Protein AF-A0A964XX29-F1 (afdb_monomer)

Solvent-accessible surface area (backbone atoms only — not comparable to full-atom values): 7305 Å² total; per-residue (Å²): 136,85,84,31,93,77,67,76,69,49,75,39,41,5,45,36,6,48,32,16,77,32,60,45,84,50,101,90,42,97,78,44,54,49,21,6,10,32,14,5,32,15,2,31,28,29,42,30,12,33,76,90,42,89,47,47,53,68,39,69,75,53,40,72,49,70,20,34,54,13,35,50,18,33,55,85,64,32,62,19,53,62,19,54,62,39,77,47,76,38,26,53,66,46,72,43,62,42,88,90,76,73,42,76,76,52,70,25,78,43,76,67,37,71,45,80,78,32,80,28,31,69,36,30,74,10,25,44,78,60,50,46,97,87,40,64,72,46,122

Radius of gyration: 21.26 Å; Cα contacts (8 Å, |Δi|>4): 418; chains: 1; bounding box: 40×26×66 Å

Foldseek 3Di:
DDAAQDAAAAEEWAAWAEWAFDFDDDPPDPGGFTFIAWWAWTAFEKEWAAQVDDHPVVCNVHRYYYWHHWHHTDGPNGYTHYTHYDYHYDHAQDWDADPVPRDTPDTRHDHGDMDTPGGTHHIHGYQVVVDDPPRRRGD

Nearest PDB structures (foldseek):
  1udx-assembly1_A  TM=9.672E-01  e=4.523E-14  Thermus thermophilus HB8
  5m04-assembly1_A  TM=9.025E-01  e=1.422E-14  Escherichia coli DH5[alpha]
  7bl6-assembly1_9  TM=9.543E-01  e=2.394E-14  Escherichia coli K-12
  1lnz-assembly1_A  TM=9.414E-01  e=9.595E-14  Bacillus subtilis
  1lnz-assembly2_B  TM=9.400E-01  e=6.109E-13  Bacillus subtilis

Secondary structure (DSSP, 8-state):
---------EEEPPPPPPPP--B--BTTBSSPPB-PPPPPPPPPEEEEE-TT----HHHHH--EEEPPPPPPP-STT-PPPPPPPEEEEE-TT-EEE-TTT--EEEE--STT-EEEEEPPPPPPPPGGGG--SS-SS--

Mean predicted aligned error: 4.57 Å

Structure (mmCIF, N/CA/C/O backbone):
data_AF-A0A964XX29-F1
#
_entry.id   AF-A0A964XX29-F1
#
loop_
_atom_site.group_PDB
_atom_site.id
_atom_site.type_symbol
_atom_site.label_atom_id
_atom_site.label_alt_id
_atom_site.label_comp_id
_atom_site.label_asym_id
_atom_site.label_entity_id
_atom_site.label_seq_id
_atom_site.pdbx_PDB_ins_code
_atom_site.Cartn_x
_atom_site.Cartn_y
_atom_site.Cartn_z
_atom_site.occupancy
_atom_site.B_iso_or_equiv
_atom_site.auth_seq_id
_atom_site.auth_comp_id
_atom_site.auth_asym_id
_atom_site.auth_atom_id
_atom_site.pdbx_PDB_model_num
ATOM 1 N N . MET A 1 1 ? -14.268 -13.513 30.365 1.00 50.72 1 MET A N 1
ATOM 2 C CA . MET A 1 1 ? -14.427 -12.540 29.264 1.00 50.72 1 MET A CA 1
ATOM 3 C C . MET A 1 1 ? -13.151 -11.711 29.233 1.00 50.72 1 MET A C 1
ATOM 5 O O . MET A 1 1 ? -12.800 -11.183 30.279 1.00 50.72 1 MET A O 1
ATOM 9 N N . LYS A 1 2 ? -12.385 -11.707 28.136 1.00 58.56 2 LYS A N 1
ATOM 10 C CA . LYS A 1 2 ? -11.188 -10.859 28.016 1.00 58.56 2 LYS A CA 1
ATOM 11 C C . LYS A 1 2 ? -11.598 -9.637 27.206 1.00 58.56 2 LYS A C 1
ATOM 13 O O . LYS A 1 2 ? -11.796 -9.762 26.005 1.00 58.56 2 LYS A O 1
ATOM 18 N N . PHE A 1 3 ? -11.820 -8.524 27.891 1.00 67.62 3 PHE A N 1
ATOM 19 C CA . PHE A 1 3 ? -12.075 -7.234 27.269 1.00 67.62 3 PHE A CA 1
ATOM 20 C C . PHE A 1 3 ? -10.739 -6.505 27.173 1.00 67.62 3 PHE A C 1
ATOM 22 O O . PHE A 1 3 ? -10.007 -6.410 28.157 1.00 67.62 3 PHE A O 1
ATOM 29 N N . VAL A 1 4 ? -10.403 -6.108 25.958 1.00 73.88 4 VAL A N 1
ATOM 30 C CA . VAL A 1 4 ? -9.282 -5.234 25.636 1.00 73.88 4 VAL A CA 1
ATOM 31 C C . VAL A 1 4 ? -9.876 -4.106 24.808 1.00 73.88 4 VAL A C 1
ATOM 33 O O . VAL A 1 4 ? -10.460 -4.367 23.748 1.00 73.88 4 VAL A O 1
ATOM 36 N N . ASP A 1 5 ? -9.787 -2.906 25.356 1.00 82.19 5 ASP A N 1
ATOM 37 C CA . ASP A 1 5 ? -10.218 -1.632 24.786 1.00 82.19 5 ASP A CA 1
ATOM 38 C C . ASP A 1 5 ? -9.085 -0.919 24.050 1.00 82.19 5 ASP A C 1
ATOM 40 O O . ASP A 1 5 ? -9.353 -0.244 23.063 1.00 82.19 5 ASP A O 1
ATOM 44 N N . GLU A 1 6 ? -7.839 -1.135 24.472 1.00 90.06 6 GLU A N 1
ATOM 45 C CA . GLU A 1 6 ? -6.649 -0.527 23.876 1.00 90.06 6 GLU A CA 1
ATOM 46 C C . GLU A 1 6 ? -5.641 -1.585 23.406 1.00 90.06 6 GLU A C 1
ATOM 48 O O . GLU A 1 6 ? -5.336 -2.559 24.105 1.00 90.06 6 GLU A O 1
ATOM 53 N N . ALA A 1 7 ? -5.107 -1.399 22.199 1.00 92.44 7 ALA A N 1
ATOM 54 C CA . ALA A 1 7 ? -4.066 -2.248 21.636 1.00 92.44 7 ALA A CA 1
ATOM 55 C C . ALA A 1 7 ? -3.109 -1.421 20.774 1.00 92.44 7 ALA A C 1
ATOM 57 O O . ALA A 1 7 ? -3.539 -0.605 19.965 1.00 92.44 7 ALA A O 1
ATOM 58 N N . GLU A 1 8 ? -1.817 -1.688 20.928 1.00 93.50 8 GLU A N 1
ATOM 59 C CA . GLU A 1 8 ? -0.755 -1.115 20.108 1.00 93.50 8 GLU A CA 1
ATOM 60 C C . GLU A 1 8 ? -0.318 -2.140 19.057 1.00 93.50 8 GLU A C 1
ATOM 62 O O . GLU A 1 8 ? -0.064 -3.307 19.388 1.00 93.50 8 GLU A O 1
ATOM 67 N N . ILE A 1 9 ? -0.255 -1.704 17.798 1.00 94.94 9 ILE A N 1
ATOM 68 C CA . ILE A 1 9 ? 0.122 -2.535 16.654 1.00 94.94 9 ILE A CA 1
ATOM 69 C C . ILE A 1 9 ? 1.071 -1.796 15.716 1.00 94.94 9 ILE A C 1
ATOM 71 O O . ILE A 1 9 ? 0.932 -0.599 15.485 1.00 94.94 9 ILE A O 1
ATOM 75 N N . ASP A 1 10 ? 1.964 -2.561 15.101 1.00 96.12 10 ASP A N 1
ATOM 76 C CA . ASP A 1 10 ? 2.814 -2.131 14.003 1.00 96.12 10 ASP A CA 1
ATOM 77 C C . ASP A 1 10 ? 2.137 -2.483 12.677 1.00 96.12 10 ASP A C 1
ATOM 79 O O . ASP A 1 10 ? 1.841 -3.653 12.393 1.00 96.12 10 ASP A O 1
ATOM 83 N N . ILE A 1 11 ? 1.935 -1.479 11.827 1.00 96.31 11 ILE A N 1
ATOM 84 C CA . ILE A 1 11 ? 1.442 -1.677 10.465 1.00 96.31 11 ILE A CA 1
ATOM 85 C C . ILE A 1 11 ? 2.523 -1.318 9.449 1.00 96.31 11 ILE A C 1
ATOM 87 O O . ILE A 1 11 ? 3.217 -0.315 9.584 1.00 96.31 11 ILE A O 1
ATOM 91 N N . ALA A 1 12 ? 2.643 -2.122 8.397 1.00 97.56 12 ALA A N 1
ATOM 92 C CA . ALA A 1 12 ? 3.499 -1.811 7.261 1.00 97.56 12 ALA A CA 1
ATOM 93 C C . ALA A 1 12 ? 2.724 -2.002 5.959 1.00 97.56 12 ALA A C 1
ATOM 95 O O . ALA A 1 12 ? 2.131 -3.054 5.705 1.00 97.56 12 ALA A O 1
ATOM 96 N N . ALA A 1 13 ? 2.731 -0.976 5.114 1.00 98.00 13 ALA A N 1
ATOM 97 C CA . ALA A 1 13 ? 2.247 -1.122 3.754 1.00 98.00 13 ALA A CA 1
ATOM 98 C C . ALA A 1 13 ? 3.237 -1.948 2.921 1.00 98.00 13 ALA A C 1
ATOM 100 O O . ALA A 1 13 ? 4.403 -2.108 3.277 1.00 98.00 13 ALA A O 1
ATOM 101 N N . GLY A 1 14 ? 2.771 -2.470 1.794 1.00 98.19 14 GLY A N 1
ATOM 102 C CA . GLY A 1 14 ? 3.626 -3.193 0.873 1.00 98.19 14 GLY A CA 1
ATOM 103 C C . GLY A 1 14 ? 4.529 -2.228 0.120 1.00 98.19 14 GLY A C 1
ATOM 104 O O . GLY A 1 14 ? 4.089 -1.155 -0.300 1.00 98.19 14 GLY A O 1
ATOM 105 N N . ASP A 1 15 ? 5.766 -2.639 -0.127 1.00 98.38 15 ASP A N 1
ATOM 106 C CA . ASP A 1 15 ? 6.647 -1.915 -1.037 1.00 98.38 15 ASP A CA 1
ATOM 107 C C . ASP A 1 15 ? 6.160 -2.018 -2.486 1.00 98.38 15 ASP A C 1
ATOM 109 O O . ASP A 1 15 ? 5.521 -2.995 -2.896 1.00 98.38 15 ASP A O 1
ATOM 113 N N . GLY A 1 16 ? 6.538 -1.032 -3.295 1.00 98.19 16 GLY A N 1
ATOM 114 C CA . GLY A 1 16 ? 6.430 -1.126 -4.743 1.00 98.19 16 GLY A CA 1
ATOM 115 C C . GLY A 1 16 ? 7.328 -2.225 -5.319 1.00 98.19 16 GLY A C 1
ATOM 116 O O . GLY A 1 16 ? 8.433 -2.512 -4.837 1.00 98.19 16 GLY A O 1
ATOM 117 N N . GLY A 1 17 ? 6.858 -2.855 -6.388 1.00 98.25 17 GLY A N 1
ATOM 118 C CA . GLY A 1 17 ? 7.690 -3.692 -7.236 1.00 98.25 17 GLY A CA 1
ATOM 119 C C . GLY A 1 17 ? 8.691 -2.849 -8.019 1.00 98.25 17 GLY A C 1
ATOM 120 O O . GLY A 1 17 ? 8.409 -1.710 -8.383 1.00 98.25 17 GLY A O 1
ATOM 121 N N . ASN A 1 18 ? 9.861 -3.408 -8.315 1.00 98.25 18 ASN A N 1
ATOM 122 C CA . ASN A 1 18 ? 10.854 -2.717 -9.139 1.00 98.25 18 ASN A CA 1
ATOM 123 C C . ASN A 1 18 ? 10.431 -2.726 -10.614 1.00 98.25 18 ASN A C 1
ATOM 125 O O . ASN A 1 18 ? 9.887 -3.722 -11.090 1.00 98.25 18 ASN A O 1
ATOM 129 N N . GLY A 1 19 ? 10.735 -1.655 -11.345 1.00 97.44 19 GLY A N 1
ATOM 130 C CA . GLY A 1 19 ? 10.653 -1.658 -12.805 1.00 97.44 19 GLY A CA 1
ATOM 131 C C . GLY A 1 19 ? 11.742 -2.532 -13.429 1.00 97.44 19 GLY A C 1
ATOM 132 O O . GLY A 1 19 ? 12.788 -2.774 -12.821 1.00 97.44 19 GLY A O 1
ATOM 133 N N . CYS A 1 20 ? 11.500 -3.017 -14.643 1.00 97.44 20 CYS A N 1
ATOM 134 C CA . CYS A 1 20 ? 12.445 -3.854 -15.373 1.00 97.44 20 CYS A CA 1
ATOM 135 C C . CYS A 1 20 ? 13.202 -3.057 -16.434 1.00 97.44 20 CYS A C 1
ATOM 137 O O . CYS A 1 20 ? 12.623 -2.243 -17.154 1.00 97.44 20 CYS A O 1
ATOM 139 N N . VAL A 1 21 ? 14.488 -3.357 -16.592 1.00 97.12 21 VAL A N 1
ATOM 140 C CA . VAL A 1 21 ? 15.275 -2.939 -17.753 1.00 97.12 21 VAL A CA 1
ATOM 141 C C . VAL A 1 21 ? 15.414 -4.150 -18.665 1.00 97.12 21 VAL A C 1
ATOM 143 O O . VAL A 1 21 ? 16.109 -5.109 -18.335 1.00 97.12 21 VAL A O 1
ATOM 146 N N . SER A 1 22 ? 14.727 -4.125 -19.806 1.00 96.12 22 SER A N 1
ATOM 147 C CA . SER A 1 22 ? 14.763 -5.220 -20.778 1.00 96.12 22 SER A CA 1
ATOM 148 C C . SER A 1 22 ? 14.671 -4.700 -22.210 1.00 96.12 22 SER A C 1
ATOM 150 O O . SER A 1 22 ? 14.176 -3.593 -22.454 1.00 96.12 22 SER A O 1
ATOM 152 N N . PHE A 1 23 ? 15.169 -5.491 -23.158 1.00 95.69 23 PHE A N 1
ATOM 153 C CA . PHE A 1 23 ? 15.112 -5.210 -24.590 1.00 95.69 23 PHE A CA 1
ATOM 154 C C . PHE A 1 23 ? 14.581 -6.425 -25.351 1.00 95.69 23 PHE A C 1
ATOM 156 O O . PHE A 1 23 ? 14.744 -7.571 -24.932 1.00 95.69 23 PHE A O 1
ATOM 163 N N . ARG A 1 24 ? 13.948 -6.191 -26.505 1.00 93.75 24 ARG A N 1
ATOM 164 C CA . ARG A 1 24 ? 13.490 -7.286 -27.374 1.00 93.75 24 ARG A CA 1
ATOM 165 C C . ARG A 1 24 ? 14.681 -7.968 -28.047 1.00 93.75 24 ARG A C 1
ATOM 167 O O . ARG A 1 24 ? 15.462 -7.310 -28.729 1.00 93.75 24 ARG A O 1
ATOM 174 N N . HIS A 1 25 ? 14.764 -9.288 -27.921 1.00 91.75 25 HIS A N 1
ATOM 175 C CA . HIS A 1 25 ? 15.762 -10.114 -28.598 1.00 91.75 25 HIS A CA 1
ATOM 176 C C . HIS A 1 25 ? 15.061 -11.064 -29.573 1.00 91.75 25 HIS A C 1
ATOM 178 O O . HIS A 1 25 ? 14.360 -11.983 -29.159 1.00 91.75 25 HIS A O 1
ATOM 184 N N . GLU A 1 26 ? 15.232 -10.834 -30.876 1.00 93.81 26 GLU A N 1
ATOM 185 C CA . GLU A 1 26 ? 14.592 -11.613 -31.943 1.00 93.81 26 GLU A CA 1
ATOM 186 C C . GLU A 1 26 ? 15.651 -12.083 -32.950 1.00 93.81 26 GLU A C 1
ATOM 188 O O . GLU A 1 26 ? 16.541 -11.324 -33.327 1.00 93.81 26 GLU A O 1
ATOM 193 N N . LYS A 1 27 ? 15.543 -13.331 -33.428 1.00 91.12 27 LYS A N 1
ATOM 194 C CA . LYS A 1 27 ? 16.567 -14.017 -34.248 1.00 91.12 27 LYS A CA 1
ATOM 195 C C . LYS A 1 27 ? 16.984 -13.279 -35.536 1.00 91.12 27 LYS A C 1
ATOM 197 O O . LYS A 1 27 ? 18.065 -13.537 -36.049 1.00 91.12 27 LYS A O 1
ATOM 202 N N . TYR A 1 28 ? 16.156 -12.367 -36.048 1.00 93.19 28 TYR A N 1
ATOM 203 C CA . TYR A 1 28 ? 16.406 -11.605 -37.281 1.00 93.19 28 TYR A CA 1
ATOM 204 C C . TYR A 1 28 ? 16.359 -10.084 -37.074 1.00 93.19 28 TYR A C 1
ATOM 206 O O . TYR A 1 28 ? 16.191 -9.330 -38.031 1.00 93.19 28 TYR A O 1
ATOM 214 N N . LYS A 1 29 ? 16.488 -9.621 -35.825 1.00 88.88 29 LYS A N 1
ATOM 215 C CA . LYS A 1 29 ? 16.481 -8.200 -35.472 1.00 88.88 29 LYS A CA 1
ATOM 216 C C . LYS A 1 29 ? 17.569 -7.921 -34.444 1.00 88.88 29 LYS A C 1
ATOM 218 O O . LYS A 1 29 ? 17.423 -8.244 -33.270 1.00 88.88 29 LYS A O 1
ATOM 223 N N . GLU A 1 30 ? 18.642 -7.296 -34.911 1.00 84.81 30 GLU A N 1
ATOM 224 C CA . GLU A 1 30 ? 19.851 -7.045 -34.119 1.00 84.81 30 GLU A CA 1
ATOM 225 C C . GLU A 1 30 ? 19.598 -6.113 -32.920 1.00 84.81 30 GLU A C 1
ATOM 227 O O . GLU A 1 30 ? 20.094 -6.370 -31.827 1.00 84.81 30 GLU A O 1
ATOM 232 N N . PHE A 1 31 ? 18.753 -5.084 -33.089 1.00 87.19 31 PHE A N 1
ATOM 233 C CA . PHE A 1 31 ? 18.394 -4.141 -32.025 1.00 87.19 31 PHE A CA 1
ATOM 234 C C . PHE A 1 31 ? 16.877 -4.042 -31.839 1.00 87.19 31 PHE A C 1
ATOM 236 O O . PHE A 1 31 ? 16.152 -3.411 -32.619 1.00 87.19 31 PHE A O 1
ATOM 243 N N . GLY A 1 32 ? 16.379 -4.671 -30.778 1.00 89.00 32 GLY A N 1
ATOM 244 C CA . GLY A 1 32 ? 15.018 -4.478 -30.301 1.00 89.00 32 GLY A CA 1
ATOM 245 C C . GLY A 1 32 ? 14.852 -3.186 -29.503 1.00 89.00 32 GLY A C 1
ATOM 246 O O . GLY A 1 32 ? 15.792 -2.667 -28.907 1.00 89.00 32 GLY A O 1
ATOM 247 N N . GLY A 1 33 ? 13.625 -2.662 -29.478 1.00 93.62 33 GLY A N 1
ATOM 248 C CA . GLY A 1 33 ? 13.279 -1.575 -28.562 1.00 93.62 33 GLY A CA 1
ATOM 249 C C . GLY A 1 33 ? 13.221 -2.053 -27.102 1.00 93.62 33 GLY A C 1
ATOM 250 O O . GLY A 1 33 ? 13.194 -3.267 -26.866 1.00 93.62 33 GLY A O 1
ATOM 251 N N . PRO A 1 34 ? 13.170 -1.115 -26.138 1.00 96.12 34 PRO A N 1
ATOM 252 C CA . PRO A 1 34 ? 12.941 -1.448 -24.736 1.00 96.12 34 PRO A CA 1
ATOM 253 C C . PRO A 1 34 ? 11.581 -2.135 -24.568 1.00 96.12 34 PRO A C 1
ATOM 255 O O . PRO A 1 34 ? 10.620 -1.744 -25.234 1.00 96.12 34 PRO A O 1
ATOM 258 N N . ASN A 1 35 ? 11.524 -3.143 -23.700 1.00 96.38 35 ASN A N 1
ATOM 259 C CA . ASN A 1 35 ? 10.319 -3.914 -23.366 1.00 96.38 35 ASN A CA 1
ATOM 260 C C . ASN A 1 35 ? 10.261 -4.299 -21.875 1.00 96.38 35 ASN A C 1
ATOM 262 O O . ASN A 1 35 ? 9.648 -5.304 -21.517 1.00 96.38 35 ASN A O 1
ATOM 266 N N . GLY A 1 36 ? 10.957 -3.561 -21.005 1.00 97.62 36 GLY A N 1
ATOM 267 C CA . GLY A 1 36 ? 10.885 -3.758 -19.561 1.00 97.62 36 GLY A CA 1
ATOM 268 C C . GLY A 1 36 ? 9.645 -3.088 -18.970 1.00 97.62 36 GLY A C 1
ATOM 269 O O . GLY A 1 36 ? 9.474 -1.874 -19.106 1.00 97.62 36 GLY A O 1
ATOM 270 N N . GLY A 1 37 ? 8.779 -3.885 -18.343 1.00 97.62 37 GLY A N 1
ATOM 271 C CA . GLY A 1 37 ? 7.549 -3.427 -17.698 1.00 97.62 37 GLY A CA 1
ATOM 272 C C . GLY A 1 37 ? 7.776 -2.691 -16.377 1.00 97.62 37 GLY A C 1
ATOM 273 O O . GLY A 1 37 ? 8.826 -2.819 -15.741 1.00 97.62 37 GLY A O 1
ATOM 274 N N . ASP A 1 38 ? 6.765 -1.925 -15.963 1.00 98.31 38 ASP A N 1
ATOM 275 C CA . ASP A 1 38 ? 6.720 -1.275 -14.646 1.00 98.31 38 ASP A CA 1
ATOM 276 C C . ASP A 1 38 ? 6.453 -2.318 -13.544 1.00 98.31 38 ASP A C 1
ATOM 278 O O . ASP A 1 38 ? 5.823 -3.353 -13.781 1.00 98.31 38 ASP A O 1
ATOM 282 N N . GLY A 1 39 ? 6.924 -2.046 -12.331 1.00 98.38 39 GLY A N 1
ATOM 283 C CA . GLY A 1 39 ? 6.567 -2.818 -11.148 1.00 98.38 39 GLY A CA 1
ATOM 284 C C . GLY A 1 39 ? 5.133 -2.549 -10.695 1.00 98.38 39 GLY 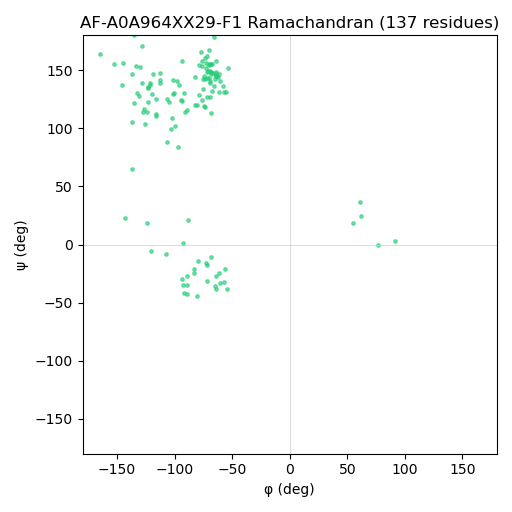A C 1
ATOM 285 O O . GLY A 1 39 ? 4.558 -1.496 -10.968 1.00 98.38 39 GLY A O 1
ATOM 286 N N . GLY A 1 40 ? 4.551 -3.507 -9.981 1.00 98.31 40 GLY A N 1
ATOM 287 C CA . GLY A 1 40 ? 3.233 -3.361 -9.376 1.00 98.31 40 GLY A CA 1
ATOM 288 C C . GLY A 1 40 ? 3.269 -2.502 -8.115 1.00 98.31 40 GLY A C 1
ATOM 289 O O . GLY A 1 40 ? 4.282 -2.443 -7.417 1.00 98.31 40 GLY A O 1
ATOM 290 N N . ARG A 1 41 ? 2.149 -1.853 -7.790 1.00 98.50 41 ARG A N 1
ATOM 291 C CA . ARG A 1 41 ? 1.981 -1.137 -6.516 1.00 98.50 41 ARG A CA 1
ATOM 292 C C . ARG A 1 41 ? 2.047 -2.119 -5.346 1.00 98.50 41 ARG A C 1
ATOM 294 O O . ARG A 1 41 ? 1.541 -3.233 -5.456 1.00 98.50 41 ARG A O 1
ATOM 301 N N . GLY A 1 42 ? 2.598 -1.702 -4.217 1.00 98.50 42 GLY A N 1
ATOM 302 C CA . GLY A 1 42 ? 2.455 -2.432 -2.966 1.00 98.50 42 GLY A CA 1
ATOM 303 C C . GLY A 1 42 ? 1.026 -2.420 -2.424 1.00 98.50 42 GLY A C 1
ATOM 304 O O . GLY A 1 42 ? 0.223 -1.524 -2.719 1.00 98.50 42 GLY A O 1
ATOM 305 N N . GLY A 1 43 ? 0.710 -3.429 -1.621 1.00 98.56 43 GLY A N 1
ATOM 306 C CA . GLY A 1 43 ? -0.556 -3.534 -0.914 1.00 98.56 43 GLY A CA 1
ATOM 307 C C . GLY A 1 43 ? -0.731 -2.409 0.102 1.00 98.56 43 GLY A C 1
ATOM 308 O O . GLY A 1 43 ? 0.224 -1.882 0.671 1.00 98.56 43 GLY A O 1
ATOM 309 N N . HIS A 1 44 ? -1.968 -2.001 0.310 1.00 98.50 44 HIS A N 1
ATOM 310 C CA . HIS A 1 44 ? -2.378 -1.011 1.294 1.00 98.50 44 HIS A CA 1
ATOM 311 C C . HIS A 1 44 ? -2.804 -1.684 2.599 1.00 98.50 44 HIS A C 1
ATOM 313 O O . HIS A 1 44 ? -3.217 -2.845 2.610 1.00 98.50 44 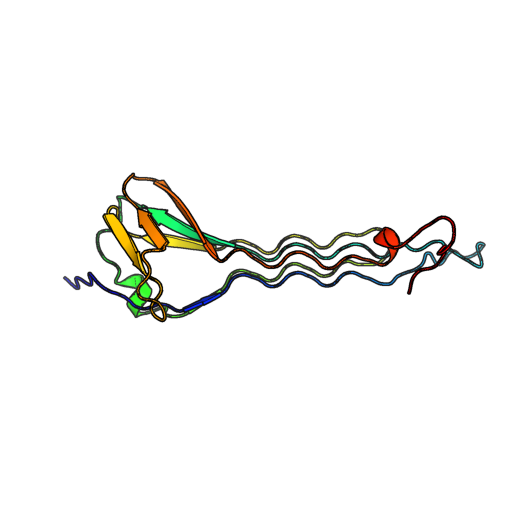HIS A O 1
ATOM 319 N N . VAL A 1 45 ? -2.763 -0.924 3.690 1.00 98.12 45 VAL A N 1
ATOM 320 C CA . VAL A 1 45 ? -3.345 -1.326 4.973 1.00 98.12 45 VAL A CA 1
ATOM 321 C C . VAL A 1 45 ? -4.610 -0.521 5.207 1.00 98.12 45 VAL A C 1
ATOM 323 O O . VAL A 1 45 ? -4.584 0.711 5.177 1.00 98.12 45 VAL A O 1
ATOM 326 N N . PHE A 1 46 ? -5.714 -1.216 5.453 1.00 98.12 46 PHE A N 1
ATOM 327 C CA . PHE A 1 46 ? -6.997 -0.601 5.765 1.00 98.12 46 PHE A CA 1
ATOM 328 C C . PHE A 1 46 ? -7.488 -1.011 7.141 1.00 98.12 46 PHE A C 1
ATOM 330 O O . PHE A 1 46 ? -7.315 -2.161 7.535 1.00 98.12 46 PHE A O 1
ATOM 337 N N . ALA A 1 47 ? -8.185 -0.102 7.808 1.00 97.31 4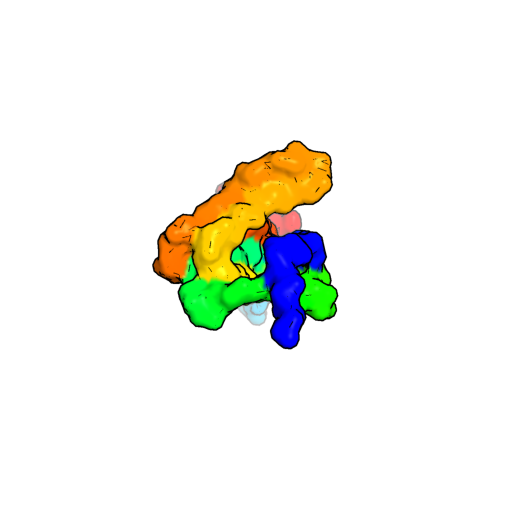7 ALA A N 1
ATOM 338 C CA . ALA A 1 47 ? -9.063 -0.415 8.921 1.00 97.31 47 ALA A CA 1
ATOM 339 C C . ALA A 1 47 ? -10.511 -0.493 8.427 1.00 97.31 47 ALA A C 1
ATOM 341 O O . ALA A 1 47 ? -10.913 0.292 7.564 1.00 97.31 47 ALA A O 1
ATOM 342 N N . VAL A 1 48 ? -11.280 -1.451 8.946 1.00 97.94 48 VAL A N 1
ATOM 343 C CA . VAL A 1 48 ? -12.710 -1.607 8.661 1.00 97.94 48 VAL A CA 1
ATOM 344 C C . VAL A 1 48 ? -13.490 -1.802 9.951 1.00 97.94 48 VAL A C 1
ATOM 346 O O . VAL A 1 48 ? -13.152 -2.676 10.750 1.00 97.94 48 VAL A O 1
ATOM 349 N N . ALA A 1 49 ? -14.565 -1.035 10.111 1.00 97.44 49 ALA A N 1
ATOM 350 C CA . ALA A 1 49 ? -15.493 -1.182 11.221 1.00 97.44 49 ALA A CA 1
ATOM 351 C C . ALA A 1 49 ? -16.366 -2.434 11.025 1.00 97.44 49 ALA A C 1
ATOM 353 O O . ALA A 1 49 ? -17.132 -2.525 10.063 1.00 97.44 49 ALA A O 1
ATOM 354 N N . ASP A 1 50 ? -16.280 -3.398 11.933 1.00 96.81 50 ASP A N 1
ATOM 355 C CA . ASP A 1 50 ? -17.065 -4.630 11.912 1.00 96.81 50 ASP A CA 1
ATOM 356 C C . ASP A 1 50 ? -17.982 -4.678 13.151 1.00 96.81 50 ASP A C 1
ATOM 358 O O . ASP A 1 50 ? -17.492 -4.808 14.275 1.00 96.81 50 ASP A O 1
ATOM 362 N N . PRO A 1 51 ? -19.317 -4.593 12.984 1.00 94.81 51 PRO A N 1
ATOM 363 C CA . PRO A 1 51 ? -20.261 -4.589 14.104 1.00 94.81 51 PRO A CA 1
ATOM 364 C C . PRO A 1 51 ? -20.343 -5.934 14.839 1.00 94.81 51 PRO A C 1
ATOM 366 O O . PRO A 1 51 ? -20.971 -6.016 15.892 1.00 94.81 51 PRO A O 1
ATOM 369 N N . SER A 1 52 ? -19.752 -7.002 14.292 1.00 94.81 52 SER A N 1
ATOM 370 C CA . SER A 1 52 ? -19.680 -8.303 14.965 1.00 94.81 52 SER A CA 1
ATOM 371 C C . SER A 1 52 ? -18.565 -8.380 16.017 1.00 94.81 52 SER A C 1
ATOM 373 O O . SER A 1 52 ? -18.570 -9.290 16.852 1.00 94.81 52 SER A O 1
ATOM 375 N N . LEU A 1 53 ? -17.631 -7.422 16.011 1.00 93.31 53 LEU A N 1
ATOM 376 C CA . LEU A 1 53 ? -16.508 -7.357 16.939 1.00 93.31 53 LEU A CA 1
ATOM 377 C C . LEU A 1 53 ? -16.816 -6.425 18.113 1.00 93.31 53 LEU A C 1
ATOM 379 O O . LEU A 1 53 ? -17.334 -5.329 17.940 1.00 93.31 53 LEU A O 1
ATOM 383 N N . ASN A 1 54 ? -16.439 -6.860 19.317 1.00 91.19 54 ASN A N 1
ATOM 384 C CA . ASN A 1 54 ? -16.676 -6.120 20.565 1.00 91.19 54 ASN A CA 1
ATOM 385 C C . ASN A 1 54 ? -15.384 -5.778 21.331 1.00 91.19 54 ASN A C 1
ATOM 387 O O . ASN A 1 54 ? -15.442 -5.149 22.382 1.00 91.19 54 ASN A O 1
ATOM 391 N N . THR A 1 55 ? -14.220 -6.254 20.877 1.00 92.38 55 THR A N 1
ATOM 392 C CA . THR A 1 55 ? -12.934 -6.073 21.570 1.00 92.38 55 THR A CA 1
ATOM 393 C C . THR A 1 55 ? -11.769 -6.094 20.583 1.00 92.38 55 THR A C 1
ATOM 395 O O . THR A 1 55 ? -11.864 -6.729 19.535 1.00 92.38 55 THR A O 1
ATOM 398 N N . LEU A 1 56 ? -10.653 -5.459 20.950 1.00 92.44 56 LEU A N 1
ATOM 399 C CA . LEU A 1 56 ? -9.390 -5.463 20.203 1.00 92.44 56 LEU A CA 1
ATOM 400 C C . LEU A 1 56 ? -8.464 -6.638 20.569 1.00 92.44 56 LEU A C 1
ATOM 402 O O . LEU A 1 56 ? -7.254 -6.584 20.360 1.00 92.44 56 LEU A O 1
ATOM 406 N N . VAL A 1 57 ? -9.008 -7.718 21.138 1.00 90.69 57 VAL A N 1
ATOM 407 C CA . VAL A 1 57 ? -8.207 -8.840 21.655 1.00 90.69 57 VAL A CA 1
ATOM 408 C C . VAL A 1 57 ? -7.297 -9.483 20.596 1.00 90.69 57 VAL A C 1
ATOM 410 O O . VAL A 1 57 ? -6.197 -9.918 20.936 1.00 90.69 57 VAL A O 1
ATOM 413 N N . ASP A 1 58 ? -7.711 -9.501 19.326 1.00 86.88 58 ASP A N 1
ATOM 414 C CA . ASP A 1 58 ? -6.949 -10.105 18.224 1.00 86.88 58 ASP A CA 1
ATOM 415 C C . ASP A 1 58 ? -5.623 -9.369 17.966 1.00 86.88 58 ASP A C 1
ATOM 417 O O . ASP A 1 58 ? -4.584 -9.997 17.739 1.00 86.88 58 ASP A O 1
ATOM 421 N N . PHE A 1 59 ? -5.629 -8.045 18.127 1.00 90.81 59 PHE A N 1
ATOM 422 C CA . PHE A 1 59 ? -4.460 -7.174 17.973 1.00 90.81 59 PHE A CA 1
ATOM 423 C C . PHE A 1 59 ? -3.445 -7.319 19.114 1.00 90.81 59 PHE A C 1
ATOM 425 O O . PHE A 1 59 ? -2.272 -6.985 18.973 1.00 90.81 59 PHE A O 1
ATOM 432 N N . ARG A 1 60 ? -3.850 -7.897 20.251 1.00 84.75 60 ARG A N 1
ATOM 433 C CA . ARG A 1 60 ? -2.921 -8.200 21.348 1.00 84.75 60 ARG A CA 1
ATOM 434 C C . ARG A 1 60 ? -1.985 -9.363 21.015 1.00 84.75 60 ARG A C 1
ATOM 436 O O . ARG A 1 60 ? -0.868 -9.417 21.537 1.00 84.75 60 ARG A O 1
ATOM 443 N N . TYR A 1 61 ? -2.459 -10.314 20.211 1.00 82.00 61 TYR A N 1
ATOM 444 C CA . TYR A 1 61 ? -1.719 -11.526 19.856 1.00 82.00 61 TYR A CA 1
ATOM 445 C C . TYR A 1 61 ? -0.905 -11.348 18.575 1.00 82.00 61 TYR A C 1
ATOM 447 O O . TYR A 1 61 ? 0.246 -11.778 18.521 1.00 82.00 61 TYR A O 1
ATOM 455 N N . ALA A 1 62 ? -1.481 -10.696 17.566 1.00 84.38 62 ALA A N 1
ATOM 456 C CA . ALA A 1 62 ? -0.788 -10.334 16.340 1.00 84.38 62 ALA A CA 1
ATOM 457 C C . ALA A 1 62 ? -0.448 -8.843 16.387 1.00 84.38 62 ALA A C 1
ATOM 459 O O . ALA A 1 62 ? -1.305 -8.012 16.131 1.00 84.38 62 ALA A O 1
ATOM 460 N N . ARG A 1 63 ? 0.800 -8.513 16.738 1.00 86.44 63 ARG A N 1
ATOM 461 C CA . ARG A 1 63 ? 1.241 -7.112 16.830 1.00 86.44 63 ARG A CA 1
ATOM 462 C C . ARG A 1 63 ? 1.664 -6.507 15.497 1.00 86.44 63 ARG A C 1
ATOM 464 O O . ARG A 1 63 ? 1.643 -5.298 15.372 1.00 86.44 63 ARG A O 1
ATOM 471 N N . ARG A 1 64 ? 2.074 -7.325 14.522 1.00 94.38 64 ARG A N 1
ATOM 472 C CA . ARG A 1 64 ? 2.635 -6.858 13.248 1.00 94.38 64 ARG A CA 1
ATOM 473 C C . ARG A 1 64 ? 1.743 -7.261 12.087 1.00 94.38 64 ARG A C 1
ATOM 475 O O . ARG A 1 64 ? 1.474 -8.449 11.899 1.00 94.38 64 ARG A O 1
ATOM 482 N N . HIS A 1 65 ? 1.336 -6.279 11.293 1.00 96.06 65 HIS A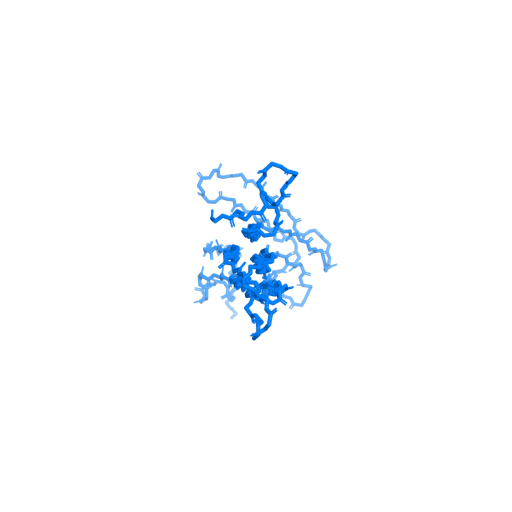 N 1
ATOM 483 C CA . HIS A 1 65 ? 0.463 -6.469 10.142 1.00 96.06 65 HIS A CA 1
ATOM 484 C C . HIS A 1 65 ? 1.074 -5.840 8.893 1.00 96.06 65 HIS A C 1
ATOM 486 O O . HIS A 1 65 ? 1.198 -4.623 8.792 1.00 96.06 65 HIS A O 1
ATOM 492 N N . GLU A 1 66 ? 1.434 -6.675 7.920 1.00 96.62 66 GLU A N 1
ATOM 493 C CA . GLU A 1 66 ? 2.120 -6.227 6.708 1.00 96.62 66 GLU A CA 1
ATOM 494 C C . GLU A 1 66 ? 1.309 -6.544 5.456 1.00 96.62 66 GLU A C 1
ATOM 496 O O . GLU A 1 66 ? 0.896 -7.690 5.244 1.00 96.62 66 GLU A O 1
ATOM 501 N N . ALA A 1 67 ? 1.112 -5.539 4.606 1.00 98.06 67 ALA A N 1
ATOM 502 C CA . ALA A 1 67 ? 0.565 -5.748 3.273 1.00 98.06 67 ALA A CA 1
ATOM 503 C C . ALA A 1 67 ? 1.625 -6.338 2.329 1.00 98.06 67 ALA A C 1
ATOM 505 O O . ALA A 1 67 ? 2.833 -6.220 2.546 1.00 98.06 67 ALA A O 1
ATOM 506 N N . LYS A 1 68 ? 1.189 -7.000 1.253 1.00 98.25 68 LYS A N 1
ATOM 507 C CA . LYS A 1 68 ? 2.125 -7.662 0.338 1.00 98.25 68 LYS A CA 1
ATOM 508 C C . LYS A 1 68 ? 2.847 -6.653 -0.548 1.00 98.25 68 LYS A C 1
ATOM 510 O O . LYS A 1 68 ? 2.261 -5.697 -1.046 1.00 98.25 68 LYS A O 1
ATOM 515 N N . ARG A 1 69 ? 4.128 -6.913 -0.808 1.00 98.31 69 ARG A N 1
ATOM 516 C CA . ARG A 1 69 ? 4.917 -6.185 -1.806 1.00 98.31 69 ARG A CA 1
ATOM 517 C C . ARG A 1 69 ? 4.367 -6.417 -3.222 1.00 98.31 69 ARG A C 1
ATOM 519 O O . ARG A 1 69 ? 3.969 -7.534 -3.552 1.00 98.31 69 ARG A O 1
ATOM 526 N N . GLY A 1 70 ? 4.395 -5.379 -4.059 1.00 98.31 70 GLY A N 1
ATOM 527 C CA . GLY A 1 70 ? 4.073 -5.475 -5.484 1.00 98.31 70 GLY A CA 1
ATOM 528 C C . GLY A 1 70 ? 5.116 -6.278 -6.267 1.00 98.31 70 GLY A C 1
ATOM 529 O O . GLY A 1 70 ? 6.309 -6.260 -5.955 1.00 98.31 70 GLY A O 1
ATOM 530 N N . GLN A 1 71 ? 4.693 -7.002 -7.301 1.00 98.50 71 GLN A N 1
ATOM 531 C CA . GLN A 1 71 ? 5.624 -7.784 -8.116 1.00 98.50 71 GLN A CA 1
ATOM 532 C C . GLN A 1 71 ? 6.511 -6.877 -8.972 1.00 98.50 71 GLN A C 1
ATOM 534 O O . GLN A 1 71 ? 6.101 -5.797 -9.394 1.00 98.50 71 GLN A O 1
ATOM 539 N N . HIS A 1 72 ? 7.735 -7.321 -9.252 1.00 98.06 72 HIS A N 1
ATOM 540 C CA . HIS A 1 72 ? 8.613 -6.616 -10.180 1.00 98.06 72 HIS A CA 1
ATOM 541 C C . HIS A 1 72 ? 8.068 -6.705 -11.611 1.00 98.06 72 HIS A C 1
ATOM 543 O O . HIS A 1 72 ? 7.434 -7.693 -11.986 1.00 98.06 72 HIS A O 1
ATOM 549 N N . GLY A 1 73 ? 8.323 -5.668 -12.404 1.00 97.81 73 GLY A N 1
ATOM 550 C CA . GLY A 1 73 ? 8.111 -5.720 -13.841 1.00 97.81 73 GLY A CA 1
ATOM 551 C C . GLY A 1 73 ? 9.036 -6.754 -14.474 1.00 97.81 73 GLY A C 1
ATOM 552 O O . GLY A 1 73 ? 10.082 -7.106 -13.925 1.00 97.81 73 GLY A O 1
ATOM 553 N N . MET A 1 74 ? 8.669 -7.231 -15.652 1.00 97.81 74 MET A N 1
ATOM 554 C CA . MET A 1 74 ? 9.417 -8.236 -16.399 1.00 97.81 74 MET A CA 1
ATOM 555 C C . MET A 1 74 ? 9.664 -7.749 -17.832 1.00 97.81 74 MET A C 1
ATOM 557 O O . MET A 1 74 ? 9.139 -6.720 -18.262 1.00 97.81 74 MET A O 1
ATOM 561 N N . GLY A 1 75 ? 10.503 -8.472 -18.576 1.00 95.94 75 GLY A N 1
ATOM 562 C CA . GLY A 1 75 ? 10.645 -8.247 -20.014 1.00 95.94 75 GLY A CA 1
ATOM 563 C C . GLY A 1 75 ? 9.358 -8.583 -20.772 1.00 95.94 75 GLY A C 1
ATOM 564 O O . GLY A 1 75 ? 8.380 -9.053 -20.197 1.00 95.94 75 GLY A O 1
ATOM 565 N N . SER A 1 76 ? 9.374 -8.392 -22.089 1.00 95.25 76 SER A N 1
ATOM 566 C CA . SER A 1 76 ? 8.222 -8.683 -22.960 1.00 95.25 76 SER A CA 1
ATOM 567 C C . SER A 1 76 ? 6.972 -7.864 -22.624 1.00 95.25 76 SER A C 1
ATOM 569 O O . SER A 1 76 ? 5.857 -8.366 -22.728 1.00 95.25 76 SER A O 1
ATOM 571 N N . ASP A 1 77 ? 7.167 -6.604 -22.234 1.00 94.50 77 ASP A N 1
ATOM 572 C CA . ASP A 1 77 ? 6.099 -5.650 -21.923 1.00 94.50 77 ASP A CA 1
ATOM 573 C C . ASP A 1 77 ? 5.212 -6.093 -20.738 1.00 94.50 77 ASP A C 1
ATOM 575 O O . ASP A 1 77 ? 4.053 -5.695 -20.619 1.00 94.50 77 ASP A O 1
ATOM 579 N N . MET A 1 78 ? 5.752 -6.931 -19.845 1.00 96.69 78 MET A N 1
ATOM 580 C CA . MET A 1 78 ? 5.016 -7.513 -18.722 1.00 96.69 78 MET A CA 1
ATOM 581 C C . MET A 1 78 ? 5.122 -6.647 -17.462 1.00 96.69 78 MET A C 1
ATOM 583 O O . MET A 1 78 ? 6.189 -6.516 -16.860 1.00 96.69 78 MET A O 1
ATOM 587 N N . PHE A 1 79 ? 3.991 -6.092 -17.035 1.00 97.88 79 PHE A N 1
ATOM 588 C CA . PHE A 1 79 ? 3.873 -5.301 -15.810 1.00 97.88 79 PHE A CA 1
ATOM 589 C C . PHE A 1 79 ? 3.714 -6.192 -14.574 1.00 97.88 79 PHE A C 1
ATOM 591 O O . PHE A 1 79 ? 3.049 -7.228 -14.625 1.00 97.88 79 PHE A O 1
ATOM 598 N N . GLY A 1 80 ? 4.307 -5.775 -13.456 1.00 97.94 80 GLY A N 1
ATOM 599 C CA . GLY A 1 80 ? 4.162 -6.464 -12.178 1.00 97.94 80 GLY A CA 1
ATOM 600 C C . GLY A 1 80 ? 2.748 -6.323 -11.605 1.00 97.94 80 GLY A C 1
ATOM 601 O O . GLY A 1 80 ? 2.153 -5.246 -11.646 1.00 97.94 80 GLY A O 1
ATOM 602 N N . ALA A 1 81 ? 2.209 -7.405 -11.041 1.00 98.25 81 ALA A N 1
ATOM 603 C CA . ALA A 1 81 ? 0.936 -7.375 -10.324 1.00 98.25 81 ALA A CA 1
ATOM 604 C C . ALA A 1 81 ? 1.023 -6.542 -9.034 1.00 98.25 81 ALA A C 1
ATOM 606 O O . ALA A 1 81 ? 2.065 -6.507 -8.369 1.00 98.25 81 ALA A O 1
ATOM 607 N N . ALA A 1 82 ? -0.087 -5.899 -8.664 1.00 98.25 82 ALA A N 1
ATOM 608 C CA . ALA A 1 82 ? -0.197 -5.221 -7.379 1.00 98.25 82 ALA A CA 1
ATOM 609 C C . ALA A 1 82 ? -0.109 -6.230 -6.223 1.00 98.25 82 ALA A C 1
ATOM 611 O O . ALA A 1 82 ? -0.573 -7.363 -6.343 1.00 98.25 82 ALA A O 1
ATOM 612 N N . GLY A 1 83 ? 0.500 -5.811 -5.118 1.00 98.06 83 GLY A N 1
ATOM 613 C CA . GLY A 1 83 ? 0.507 -6.577 -3.883 1.00 98.06 83 GLY A CA 1
ATOM 614 C C . GLY A 1 83 ? -0.871 -6.560 -3.226 1.00 98.06 83 GLY A C 1
ATOM 615 O O . GLY A 1 83 ? -1.566 -5.544 -3.265 1.00 98.06 83 GLY A O 1
ATOM 616 N N . ASP A 1 84 ? -1.248 -7.681 -2.617 1.00 98.19 84 ASP A N 1
ATOM 617 C CA . ASP A 1 84 ? -2.498 -7.809 -1.874 1.00 98.19 84 ASP A CA 1
ATOM 618 C C . ASP A 1 84 ? -2.551 -6.844 -0.682 1.00 98.19 84 ASP A C 1
ATOM 620 O O . ASP A 1 84 ? -1.627 -6.764 0.140 1.00 98.19 84 ASP A O 1
ATOM 624 N N . ASP A 1 85 ? -3.672 -6.134 -0.590 1.00 98.25 85 ASP A N 1
ATOM 625 C CA . ASP A 1 85 ? -4.013 -5.288 0.546 1.00 98.25 85 ASP A CA 1
ATOM 626 C C . ASP A 1 85 ? -4.341 -6.147 1.777 1.00 98.25 85 ASP A C 1
ATOM 628 O O . ASP A 1 85 ? -4.829 -7.274 1.661 1.00 98.25 85 ASP A O 1
ATOM 632 N N . ILE A 1 86 ? -4.156 -5.585 2.970 1.00 97.56 86 ILE A N 1
ATOM 633 C CA . ILE A 1 86 ? -4.655 -6.178 4.21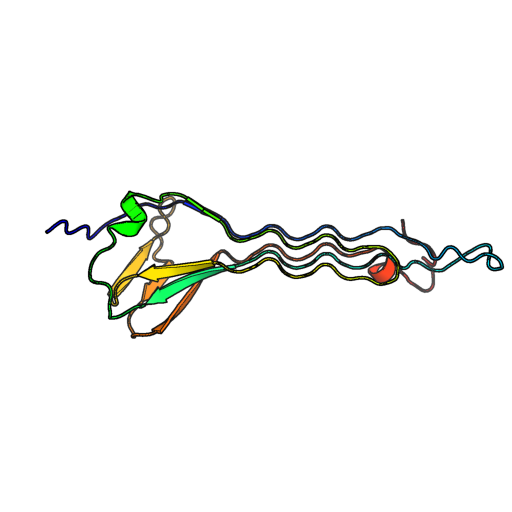4 1.00 97.56 86 ILE A CA 1
ATOM 634 C C . ILE A 1 86 ? -5.754 -5.312 4.821 1.00 97.56 86 ILE A C 1
ATOM 636 O O . ILE A 1 86 ? -5.762 -4.085 4.699 1.00 97.56 86 ILE A O 1
ATOM 640 N N . VAL A 1 87 ? -6.698 -5.978 5.480 1.00 97.44 87 VAL A N 1
ATOM 641 C CA . VAL A 1 87 ? -7.844 -5.343 6.126 1.00 97.44 87 VAL A CA 1
ATOM 642 C C . VAL A 1 87 ? -7.859 -5.745 7.592 1.00 97.44 87 VAL A C 1
ATOM 644 O O . VAL A 1 87 ? -8.062 -6.913 7.922 1.00 97.44 87 VAL A O 1
ATOM 647 N N . LEU A 1 88 ? -7.656 -4.761 8.458 1.00 96.31 88 LEU A N 1
ATOM 648 C CA . LEU A 1 88 ? -7.743 -4.875 9.904 1.00 96.31 88 LEU A CA 1
ATOM 649 C C . LEU A 1 88 ? -9.182 -4.587 10.315 1.00 96.31 88 LEU A C 1
ATOM 651 O O . LEU A 1 88 ? -9.690 -3.489 10.096 1.00 96.31 88 LEU A O 1
ATOM 655 N N . ARG A 1 89 ? -9.863 -5.587 10.870 1.00 96.12 89 ARG A N 1
ATOM 656 C CA . ARG A 1 89 ? -11.247 -5.437 11.322 1.00 96.12 89 ARG A CA 1
ATOM 657 C C . ARG A 1 89 ? -11.266 -5.029 12.782 1.00 96.12 89 ARG A C 1
ATOM 659 O O . ARG A 1 89 ? -10.601 -5.660 13.598 1.00 96.12 89 ARG A O 1
ATOM 666 N N . MET A 1 90 ? -12.024 -3.991 13.095 1.00 95.06 90 MET A N 1
ATOM 667 C CA . MET A 1 90 ? -12.092 -3.400 14.428 1.00 95.06 90 MET A CA 1
ATOM 668 C C . MET A 1 90 ? -13.554 -3.168 14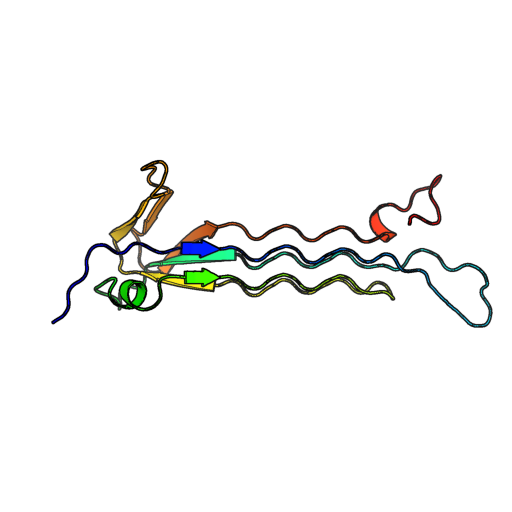.820 1.00 95.06 90 MET A C 1
ATOM 670 O O . MET A 1 90 ? -14.392 -3.010 13.930 1.00 95.06 90 MET A O 1
ATOM 674 N N . PRO A 1 91 ? -13.891 -3.150 16.118 1.00 95.88 91 PRO A N 1
ATOM 675 C CA . PRO A 1 91 ? -15.213 -2.739 16.576 1.00 95.88 91 PRO A CA 1
ATOM 676 C C . PRO A 1 91 ? -15.616 -1.355 16.046 1.00 95.88 91 PRO A C 1
ATOM 678 O O . PRO A 1 91 ? -14.783 -0.483 15.798 1.00 95.88 91 PRO A O 1
ATOM 681 N N . VAL A 1 92 ? -16.919 -1.131 15.900 1.00 96.44 92 VAL A N 1
ATOM 682 C CA . VAL A 1 92 ? -17.444 0.208 15.596 1.00 96.44 92 VAL A CA 1
ATOM 683 C C . VAL A 1 92 ? -17.166 1.137 16.784 1.00 96.44 92 VAL A C 1
ATOM 685 O O . VAL A 1 92 ? -17.354 0.751 17.936 1.00 96.44 92 VAL A O 1
ATOM 688 N N . GLY A 1 93 ? -16.721 2.357 16.500 1.00 94.44 93 GLY A N 1
ATOM 689 C CA . GLY A 1 93 ? -16.289 3.355 17.477 1.00 94.44 93 GLY A CA 1
ATOM 690 C C . GLY A 1 93 ? -14.792 3.321 17.796 1.00 94.44 93 GLY A C 1
ATOM 691 O O . GLY A 1 93 ? -14.349 4.082 18.650 1.00 94.44 93 GLY A O 1
ATOM 692 N N . THR A 1 94 ? -13.998 2.460 17.145 1.00 96.38 94 THR A N 1
ATOM 693 C CA . THR A 1 94 ? -12.540 2.452 17.338 1.00 96.38 94 THR A CA 1
ATOM 694 C C . THR A 1 94 ? -11.899 3.731 16.793 1.00 96.38 94 THR A C 1
ATOM 696 O O . THR A 1 94 ? -12.156 4.138 15.658 1.00 96.38 94 THR A O 1
ATOM 699 N N . ILE A 1 95 ? -11.030 4.326 17.611 1.00 96.44 95 ILE A N 1
ATOM 700 C CA . ILE A 1 95 ? -10.196 5.483 17.279 1.00 96.44 95 ILE A CA 1
ATOM 701 C C . ILE A 1 95 ? -8.790 4.966 16.973 1.00 96.44 95 ILE A C 1
ATOM 703 O O . ILE A 1 95 ? -8.232 4.197 17.756 1.00 96.44 95 ILE A O 1
ATOM 707 N N . VAL A 1 96 ? -8.223 5.372 15.838 1.00 96.12 96 VAL A N 1
ATOM 708 C CA . VAL A 1 96 ? -6.852 5.021 15.451 1.00 96.12 96 VAL A CA 1
ATOM 709 C C . VAL A 1 96 ? -5.959 6.235 15.661 1.00 96.12 96 VAL A C 1
ATOM 711 O O . VAL A 1 96 ? -6.208 7.300 15.092 1.00 96.12 96 VAL A O 1
ATOM 714 N N . ILE A 1 97 ? -4.921 6.056 16.472 1.00 96.19 97 ILE A N 1
ATOM 715 C CA . ILE A 1 97 ? -3.979 7.103 16.868 1.00 96.19 97 ILE A CA 1
ATOM 716 C C . ILE A 1 97 ? -2.577 6.673 16.438 1.00 96.19 97 ILE A C 1
ATOM 718 O O . ILE A 1 97 ? -2.212 5.506 16.581 1.00 96.19 97 ILE A O 1
ATOM 722 N N . ASP A 1 98 ? -1.815 7.611 15.890 1.00 95.12 98 ASP A N 1
ATOM 723 C CA . ASP A 1 98 ? -0.386 7.442 15.650 1.00 95.12 98 ASP A CA 1
ATOM 724 C C . ASP A 1 98 ? 0.368 7.545 16.985 1.00 95.12 98 ASP A C 1
ATOM 726 O O . ASP A 1 98 ? 0.287 8.563 17.672 1.00 95.12 98 ASP A O 1
ATOM 730 N N . THR A 1 99 ? 1.075 6.482 17.370 1.00 92.88 99 THR A N 1
ATOM 731 C CA . THR A 1 99 ? 1.714 6.364 18.690 1.00 92.88 99 THR A CA 1
ATOM 732 C C . THR A 1 99 ? 2.951 7.240 18.868 1.00 92.88 99 THR A C 1
ATOM 734 O O . THR A 1 99 ? 3.383 7.446 20.001 1.00 92.88 99 THR A O 1
ATOM 737 N N . GLU A 1 100 ? 3.538 7.760 17.787 1.00 92.69 100 GLU A N 1
ATOM 738 C CA . GLU A 1 100 ? 4.696 8.656 17.865 1.00 92.69 100 GLU A CA 1
ATOM 739 C C . GLU A 1 100 ? 4.273 10.124 17.971 1.00 92.69 100 GLU A C 1
ATOM 741 O O . GLU A 1 100 ? 4.947 10.926 18.621 1.00 92.69 100 GLU A O 1
ATOM 746 N N . THR A 1 101 ? 3.171 10.488 17.312 1.00 94.50 101 THR A N 1
ATOM 747 C CA . THR A 1 101 ? 2.717 11.883 17.183 1.00 94.50 101 THR A CA 1
ATOM 748 C C . THR A 1 101 ? 1.480 12.222 18.014 1.00 94.50 101 THR A C 1
ATOM 750 O O . THR A 1 101 ? 1.104 13.394 18.070 1.00 94.50 101 THR A O 1
ATOM 753 N N . ASP A 1 102 ? 0.836 11.224 18.627 1.00 92.88 102 ASP A N 1
ATOM 754 C CA . ASP A 1 102 ? -0.471 11.318 19.296 1.00 92.88 102 ASP A CA 1
ATOM 755 C C . ASP A 1 102 ? -1.586 11.887 18.390 1.00 92.88 102 ASP A C 1
ATOM 757 O O . ASP A 1 102 ? -2.637 12.345 18.854 1.00 92.88 102 ASP A O 1
ATOM 761 N N . GLN A 1 103 ? -1.385 11.867 17.068 1.00 95.88 103 GLN A N 1
ATOM 762 C CA . GLN A 1 103 ? -2.366 12.359 16.113 1.00 95.88 103 GLN A CA 1
ATOM 763 C C . GLN A 1 103 ? -3.469 11.319 15.902 1.00 95.88 103 GLN A C 1
ATOM 765 O O . GLN A 1 103 ? -3.211 10.173 15.534 1.00 95.88 103 GLN A O 1
ATOM 770 N N . VAL A 1 104 ? -4.727 11.745 16.039 1.00 95.38 104 VAL A N 1
ATOM 771 C CA . VAL A 1 104 ? -5.879 10.939 15.615 1.00 95.38 104 VAL A CA 1
ATOM 772 C C . VAL A 1 104 ? -5.883 10.854 14.088 1.00 95.38 104 VAL A C 1
ATOM 774 O O . VAL A 1 104 ? -6.080 11.857 13.399 1.00 95.38 104 VAL A O 1
ATOM 777 N N . LEU A 1 105 ? -5.655 9.653 13.561 1.00 94.00 105 LEU A N 1
ATOM 778 C CA . LEU A 1 105 ? -5.642 9.386 12.124 1.00 94.00 105 LEU A CA 1
ATOM 779 C C . LEU A 1 105 ? -7.065 9.242 11.581 1.00 94.00 105 LEU A C 1
ATOM 781 O O . LEU A 1 105 ? -7.387 9.792 10.527 1.00 94.00 105 LEU A O 1
ATOM 785 N N . CYS A 1 106 ? -7.915 8.499 12.295 1.00 95.25 106 CYS A N 1
ATOM 786 C CA . CYS A 1 106 ? -9.319 8.318 11.942 1.00 95.25 106 CYS A CA 1
ATOM 787 C C . CYS A 1 106 ? -10.152 7.741 13.091 1.00 95.25 106 CYS A C 1
ATOM 789 O O . CYS A 1 106 ? -9.626 7.119 14.014 1.00 95.25 106 CYS A O 1
ATOM 791 N N . GLU A 1 107 ? -11.470 7.860 12.955 1.00 95.81 107 GLU A N 1
ATOM 792 C CA . GLU A 1 107 ? -12.467 7.211 13.805 1.00 95.81 107 GLU A CA 1
ATOM 793 C C . GLU A 1 107 ? -13.392 6.363 12.927 1.00 95.81 107 GLU A C 1
ATOM 795 O O . GLU A 1 107 ? -13.812 6.806 11.860 1.00 95.81 107 GLU A O 1
ATOM 800 N N . LEU A 1 108 ? -13.698 5.140 13.358 1.00 96.31 108 LEU A N 1
ATOM 801 C CA . LEU A 1 108 ? -14.564 4.211 12.630 1.00 96.31 108 LEU A CA 1
ATOM 802 C C . LEU A 1 108 ? -15.993 4.289 13.175 1.00 96.31 108 LEU A C 1
ATOM 804 O O . LEU A 1 108 ? -16.376 3.503 14.039 1.00 96.31 108 LEU A O 1
ATOM 808 N N . LEU A 1 109 ? -16.786 5.249 12.710 1.00 95.00 109 LEU A N 1
ATOM 809 C CA . LEU A 1 109 ? -18.077 5.596 13.310 1.00 95.00 109 LEU A CA 1
ATOM 810 C C . LEU A 1 109 ? -19.253 4.799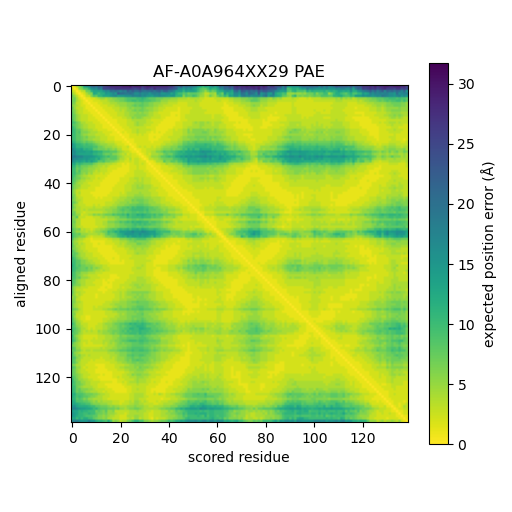 12.736 1.00 95.00 109 LEU A C 1
ATOM 812 O O . LEU A 1 109 ? -20.252 4.596 13.430 1.00 95.00 109 LEU A O 1
ATOM 816 N N . ALA A 1 110 ? -19.155 4.339 11.487 1.00 96.44 110 ALA A N 1
ATOM 817 C CA . ALA A 1 110 ? -20.229 3.607 10.821 1.00 96.44 110 ALA A CA 1
ATOM 818 C C . ALA A 1 110 ? -19.867 2.131 10.561 1.00 96.44 110 ALA A C 1
ATOM 820 O O . ALA A 1 110 ? -18.742 1.828 10.166 1.00 96.44 110 ALA A O 1
ATOM 821 N N . PRO A 1 111 ? -20.811 1.179 10.705 1.00 97.00 111 PRO A N 1
ATOM 822 C CA . PRO A 1 111 ? -20.581 -0.212 10.318 1.00 97.00 111 PRO A CA 1
ATOM 823 C C . PRO A 1 111 ? -20.138 -0.343 8.854 1.00 97.00 111 PRO A C 1
ATOM 825 O O . PRO A 1 111 ? -20.773 0.203 7.953 1.00 97.00 111 PRO A O 1
ATOM 828 N N . GLY A 1 112 ? -19.067 -1.099 8.608 1.00 95.75 112 GLY A N 1
ATOM 829 C CA . GLY A 1 112 ? -18.480 -1.290 7.281 1.00 95.75 112 GLY A CA 1
ATOM 830 C C . GLY A 1 112 ? -17.644 -0.113 6.773 1.00 95.75 112 GLY A C 1
ATOM 831 O O . GLY A 1 112 ? -17.098 -0.205 5.672 1.00 95.75 112 GLY A O 1
ATOM 832 N N . GLU A 1 113 ? -17.521 0.971 7.546 1.00 96.88 113 GLU A N 1
ATOM 833 C CA . GLU A 1 113 ? -16.639 2.087 7.218 1.00 96.88 113 GLU A CA 1
ATOM 834 C C . GLU A 1 113 ? -15.207 1.592 7.045 1.00 96.88 113 GLU A C 1
ATOM 836 O O . GLU A 1 113 ? -14.702 0.828 7.867 1.00 96.88 113 GLU A O 1
ATOM 841 N N . ARG A 1 114 ? -14.568 2.009 5.947 1.00 96.81 114 ARG A N 1
ATOM 842 C CA . ARG A 1 114 ? -13.220 1.593 5.568 1.00 96.81 114 ARG A CA 1
ATOM 843 C C . ARG A 1 114 ? -12.328 2.810 5.409 1.00 96.81 114 ARG A C 1
ATOM 845 O O . ARG A 1 114 ? -12.581 3.641 4.540 1.00 96.81 114 ARG A O 1
ATOM 852 N N . VAL A 1 115 ? -11.236 2.845 6.161 1.00 97.44 115 VAL A N 1
ATOM 853 C CA . VAL A 1 115 ? -10.233 3.913 6.099 1.00 97.44 115 VAL A CA 1
ATOM 854 C C . VAL A 1 115 ? -8.872 3.318 5.755 1.00 97.44 115 VAL A C 1
ATOM 856 O O . VAL A 1 115 ? -8.517 2.237 6.221 1.00 97.44 115 VAL A O 1
ATOM 859 N N . MET A 1 116 ? -8.115 3.988 4.887 1.00 97.50 116 MET A N 1
ATOM 860 C CA . MET A 1 116 ? -6.740 3.596 4.578 1.00 97.50 116 MET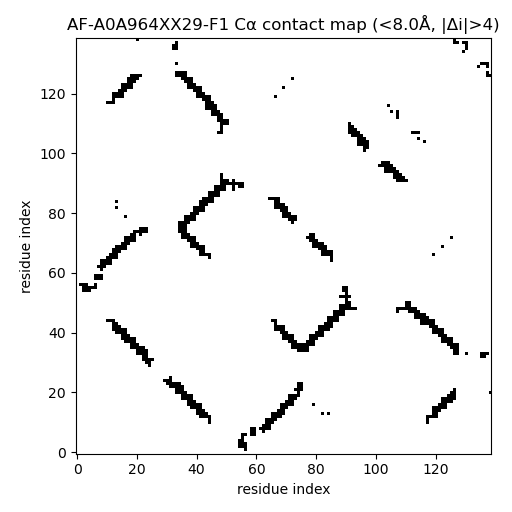 A CA 1
ATOM 861 C C . MET A 1 116 ? -5.814 4.146 5.659 1.00 97.50 116 MET A C 1
ATOM 863 O O . MET A 1 116 ? -5.739 5.358 5.824 1.00 97.50 116 MET A O 1
ATOM 867 N N . LEU A 1 117 ? -5.106 3.262 6.359 1.00 96.31 117 LEU A N 1
ATOM 868 C CA . LEU A 1 117 ? -4.141 3.651 7.387 1.00 96.31 117 LEU A CA 1
ATOM 869 C C . LEU A 1 117 ? -2.746 3.857 6.799 1.00 96.31 117 LEU A C 1
ATOM 871 O O . LEU A 1 117 ? -2.072 4.826 7.124 1.00 96.31 117 LEU A O 1
ATOM 875 N N . ALA A 1 118 ? -2.325 2.964 5.899 1.00 96.81 118 ALA A N 1
ATOM 876 C CA . ALA A 1 118 ? -1.015 3.050 5.264 1.00 96.81 118 ALA A CA 1
ATOM 877 C C . ALA A 1 118 ? -1.119 2.804 3.756 1.00 96.81 118 ALA A C 1
ATOM 879 O O . ALA A 1 118 ? -1.572 1.744 3.301 1.00 96.81 118 ALA A O 1
ATOM 880 N N . LYS A 1 119 ? -0.678 3.794 2.971 1.00 97.94 119 LYS A N 1
ATOM 881 C CA . LYS A 1 119 ? -0.585 3.686 1.514 1.00 97.94 119 LYS A CA 1
ATOM 882 C C . LYS A 1 119 ? 0.643 2.847 1.148 1.00 97.94 119 LYS A C 1
ATOM 884 O O . LYS A 1 119 ? 1.767 3.169 1.510 1.00 97.94 119 LYS A O 1
ATOM 889 N N . GLY A 1 120 ? 0.408 1.797 0.376 1.00 98.06 120 GLY A N 1
ATOM 890 C CA . GLY A 1 120 ? 1.436 0.987 -0.283 1.00 98.06 120 GLY A CA 1
ATOM 891 C C . GLY A 1 120 ? 2.269 1.790 -1.275 1.00 98.06 120 GLY A C 1
ATOM 892 O O . GLY A 1 120 ? 1.760 2.707 -1.930 1.00 98.06 120 GLY A O 1
ATOM 893 N N . GLY A 1 121 ? 3.541 1.418 -1.389 1.00 98.12 121 GLY A N 1
ATOM 894 C CA . GLY A 1 121 ? 4.503 2.067 -2.268 1.00 98.12 121 GLY A CA 1
ATOM 895 C C . GLY A 1 121 ? 4.104 1.966 -3.738 1.00 98.12 121 GLY A C 1
ATOM 896 O O . GLY A 1 121 ? 3.550 0.961 -4.192 1.00 98.12 121 GLY A O 1
ATOM 897 N N . ASP A 1 122 ? 4.393 3.018 -4.497 1.00 98.19 122 ASP A N 1
ATOM 898 C CA . ASP A 1 122 ? 4.147 3.028 -5.934 1.00 98.19 122 ASP A CA 1
ATOM 899 C C . ASP A 1 122 ? 5.155 2.116 -6.657 1.00 98.19 122 ASP A C 1
ATOM 901 O O . ASP A 1 122 ? 6.291 1.931 -6.219 1.00 98.19 122 ASP A O 1
ATOM 905 N N . GLY A 1 123 ? 4.726 1.510 -7.764 1.00 97.50 123 GLY A N 1
ATOM 906 C CA . GLY A 1 123 ? 5.581 0.645 -8.572 1.00 97.50 123 GLY A CA 1
ATOM 907 C C . GLY A 1 123 ? 6.674 1.428 -9.302 1.00 97.50 123 GLY A C 1
ATOM 908 O O . GLY A 1 123 ? 6.435 2.521 -9.817 1.00 97.50 123 GLY A O 1
ATOM 909 N N . GLY A 1 124 ? 7.876 0.861 -9.372 1.00 97.94 124 GLY A N 1
ATOM 910 C CA . GLY A 1 124 ? 8.995 1.445 -10.103 1.00 97.94 124 GLY A CA 1
ATOM 911 C C . GLY A 1 124 ? 8.780 1.397 -11.616 1.00 97.94 124 GLY A C 1
ATOM 912 O O . GLY A 1 124 ? 8.260 0.421 -12.153 1.00 97.94 124 GLY A O 1
ATOM 913 N N . PHE A 1 125 ? 9.220 2.434 -12.321 1.00 97.94 125 PHE A N 1
ATOM 914 C CA . PHE A 1 125 ? 9.095 2.501 -13.776 1.00 97.94 125 PHE A CA 1
ATOM 915 C C . PHE A 1 125 ? 10.101 1.590 -14.483 1.00 97.94 125 PHE A C 1
ATOM 917 O O . PHE A 1 125 ? 11.288 1.588 -14.155 1.00 97.94 125 PHE A O 1
ATOM 924 N N . GLY A 1 126 ? 9.630 0.832 -15.471 1.00 97.12 126 GLY A N 1
ATOM 925 C CA . GLY A 1 126 ? 10.477 0.073 -16.382 1.00 97.12 126 GLY A CA 1
ATOM 926 C C . GLY A 1 126 ? 11.118 0.970 -17.438 1.00 97.12 126 GLY A C 1
ATOM 927 O O . GLY A 1 126 ? 10.702 2.113 -17.660 1.00 97.12 126 GLY A O 1
ATOM 928 N N . ASN A 1 127 ? 12.128 0.456 -18.142 1.00 97.00 127 ASN A N 1
ATOM 929 C CA . ASN A 1 127 ? 12.864 1.254 -19.125 1.00 97.00 127 ASN A CA 1
ATOM 930 C C . ASN A 1 127 ? 11.977 1.770 -20.276 1.00 97.00 127 ASN A C 1
ATOM 932 O O . ASN A 1 127 ? 12.265 2.822 -20.846 1.00 97.00 127 ASN A O 1
ATOM 936 N N . MET A 1 128 ? 10.854 1.106 -20.575 1.00 93.81 128 MET A N 1
ATOM 937 C CA . MET A 1 128 ? 9.878 1.577 -21.563 1.00 93.81 128 MET A CA 1
ATOM 938 C C . MET A 1 128 ? 9.381 3.005 -21.308 1.00 93.81 128 MET A C 1
ATOM 940 O O . MET A 1 128 ? 9.220 3.767 -22.263 1.00 93.81 128 MET A O 1
ATOM 944 N N . ARG A 1 129 ? 9.174 3.388 -20.040 1.00 93.81 129 ARG A N 1
ATOM 945 C CA . ARG A 1 129 ? 8.677 4.722 -19.648 1.00 93.81 129 ARG A CA 1
ATOM 946 C C . ARG A 1 129 ? 9.634 5.849 -20.009 1.00 93.81 129 ARG A C 1
ATOM 948 O O . ARG A 1 129 ? 9.200 6.972 -20.239 1.00 93.81 129 ARG A O 1
ATOM 955 N N . PHE A 1 130 ? 10.925 5.547 -20.079 1.00 95.69 130 PHE A N 1
ATOM 956 C CA . PHE A 1 130 ? 11.980 6.528 -20.322 1.00 95.69 130 PHE A CA 1
ATOM 957 C C . PHE A 1 130 ? 12.332 6.671 -21.811 1.00 95.69 130 PHE A C 1
ATOM 959 O O . PHE A 1 130 ? 13.224 7.444 -22.169 1.00 95.69 130 PHE A O 1
ATOM 966 N N . LYS A 1 131 ? 11.646 5.936 -22.698 1.00 91.81 131 LYS A N 1
ATOM 967 C CA . LYS A 1 131 ? 11.860 6.017 -24.144 1.00 91.81 131 LYS A CA 1
ATOM 968 C C . LYS A 1 131 ? 11.374 7.364 -24.675 1.00 91.81 131 LYS A C 1
ATOM 970 O O . LYS A 1 131 ? 10.211 7.723 -24.530 1.00 91.81 131 LYS A O 1
ATOM 975 N N . SER A 1 132 ? 12.243 8.070 -25.389 1.00 93.12 132 SER A N 1
ATOM 976 C CA . SER A 1 132 ? 11.918 9.333 -26.058 1.00 93.12 132 SER A CA 1
ATOM 977 C C . SER A 1 132 ? 12.469 9.370 -27.487 1.00 93.12 132 SER A C 1
ATOM 979 O O . SER A 1 132 ? 13.075 8.408 -27.970 1.00 93.12 132 SER A O 1
ATOM 981 N N . ALA A 1 133 ? 12.237 10.472 -28.209 1.00 91.75 133 ALA A N 1
ATOM 982 C CA . ALA A 1 133 ? 12.810 10.667 -29.543 1.00 91.75 133 ALA A CA 1
ATOM 983 C C . ALA A 1 133 ? 14.351 10.668 -29.515 1.00 91.75 133 ALA A C 1
ATOM 985 O O . ALA A 1 133 ? 14.975 10.167 -30.447 1.00 91.75 133 ALA A O 1
ATOM 986 N N . ILE A 1 134 ? 14.935 11.170 -28.423 1.00 92.88 134 ILE A N 1
ATOM 987 C CA . ILE A 1 134 ? 16.384 11.273 -28.213 1.00 92.88 134 ILE A CA 1
ATOM 988 C C . ILE A 1 134 ? 16.964 10.057 -27.471 1.00 92.88 134 ILE A C 1
ATOM 990 O O . ILE A 1 134 ? 18.062 9.619 -27.795 1.00 92.88 134 ILE A O 1
ATOM 994 N N . ASN A 1 135 ? 16.222 9.459 -26.530 1.00 91.94 135 ASN A N 1
ATOM 995 C CA . ASN A 1 135 ? 16.645 8.273 -25.783 1.00 91.94 135 ASN A CA 1
ATOM 996 C C . ASN A 1 135 ? 15.870 7.038 -26.258 1.00 91.94 135 ASN A C 1
ATOM 998 O O . ASN A 1 135 ? 14.796 6.712 -25.751 1.00 91.94 135 A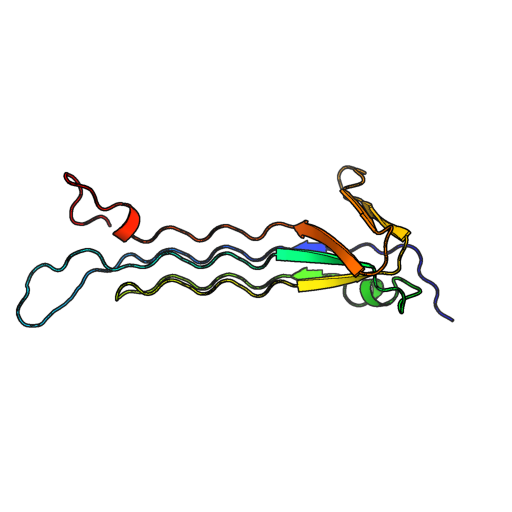SN A O 1
ATOM 1002 N N . ARG A 1 136 ? 16.398 6.368 -27.287 1.00 89.19 136 ARG A N 1
ATOM 1003 C CA . ARG A 1 136 ? 15.716 5.241 -27.948 1.00 89.19 136 ARG A CA 1
ATOM 1004 C C . ARG A 1 136 ? 15.909 3.904 -27.222 1.00 89.19 136 ARG A C 1
ATOM 1006 O O . ARG A 1 136 ? 15.086 3.011 -27.418 1.00 89.19 136 ARG A O 1
ATOM 1013 N N . ALA A 1 137 ? 16.953 3.781 -26.398 1.00 90.88 137 ALA A N 1
ATOM 1014 C CA . ALA A 1 137 ? 17.318 2.570 -25.660 1.00 90.88 137 ALA A CA 1
ATOM 1015 C C . ALA A 1 137 ? 17.721 2.894 -24.201 1.00 90.88 137 ALA A C 1
ATOM 1017 O O . ALA A 1 137 ? 18.883 2.706 -23.835 1.00 90.88 137 ALA A O 1
ATOM 1018 N N . PRO A 1 138 ? 16.782 3.401 -23.380 1.00 90.50 138 PRO A N 1
ATOM 1019 C CA . PRO A 1 138 ? 17.017 3.684 -21.965 1.00 90.50 138 PRO A CA 1
ATOM 1020 C C . PRO A 1 138 ? 17.452 2.422 -21.210 1.00 90.50 138 PRO A C 1
ATOM 1022 O O . PRO A 1 138 ? 16.889 1.341 -21.417 1.00 90.50 138 PRO A O 1
ATOM 1025 N N . ARG A 1 139 ? 18.461 2.581 -20.353 1.00 86.56 139 ARG A N 1
ATOM 1026 C CA . ARG A 1 139 ? 19.062 1.539 -19.517 1.00 86.56 139 ARG A CA 1
ATOM 1027 C C . ARG A 1 139 ? 18.940 1.922 -18.057 1.00 86.56 139 ARG A C 1
ATOM 1029 O O . ARG A 1 139 ? 19.053 3.138 -17.788 1.00 86.56 139 ARG A O 1
#

pLDDT: mean 94.14, std 6.66, range [50.72, 98.56]

Sequence (139 aa):
MKFVDEAEIDIAAGDGGNGCVSFRHEKYKEFGGPNGGDGGRGGHVFAVADPSLNTLVDFRYARRHEAKRGQHGMGSDMFGAAGDDIVLRMPVGTIVIDTETDQVLCELLAPGERVMLAKGGDGGFGNMRFKSAINRAPR